Protein AF-A0A392MQX6-F1 (afdb_monomer)

Nearest PDB structures (foldseek):
  2io1-assembly3_E  TM=9.447E-01  e=2.895E-04  Homo sapiens
  1tgz-assembly1_A  TM=9.292E-01  e=2.895E-04  Homo sapiens
  2xph-assembly1_A  TM=9.147E-01  e=9.459E-04  Homo sapiens
  2xre-assembly1_B  TM=8.688E-01  e=1.340E-03  Homo sapiens

Radius of gyration: 16.52 Å; Cα contacts (8 Å, |Δi|>4): 76; chains: 1; bounding box: 45×27×45 Å

InterPro domains:
  IPR003653 Ulp1 protease family, C-terminal catalytic domain [PF02902] (53-92)
  IPR003653 Ulp1 protease family, C-terminal catalytic domain [PS50600] (38-96)
  IPR038765 Papain-like cysteine peptidase superfamily [SSF54001] (6-92)

Mean predicted aligned error: 4.66 Å

Structure (mmCIF, N/CA/C/O backbone):
data_AF-A0A392MQX6-F1
#
_entry.id   AF-A0A392MQX6-F1
#
loop_
_atom_site.group_PDB
_atom_site.id
_atom_site.type_symbol
_atom_site.label_atom_id
_atom_site.label_alt_id
_atom_site.label_comp_id
_atom_site.label_asym_id
_atom_site.label_entity_id
_atom_site.label_seq_id
_atom_site.pdbx_PDB_ins_code
_atom_site.Cartn_x
_atom_site.Cartn_y
_atom_site.Cartn_z
_atom_site.occupancy
_atom_site.B_iso_or_equiv
_atom_site.auth_seq_id
_atom_site.auth_comp_id
_atom_site.auth_asym_id
_atom_site.auth_atom_id
_atom_site.pdbx_PDB_model_num
ATOM 1 N N . GLU A 1 1 ? -30.898 -6.580 -3.673 1.00 52.91 1 GLU A N 1
ATOM 2 C CA . GLU A 1 1 ? -29.527 -6.069 -3.874 1.00 52.91 1 GLU A CA 1
ATOM 3 C C . GLU A 1 1 ? -28.714 -7.184 -4.507 1.00 52.91 1 GLU A C 1
ATOM 5 O O . GLU A 1 1 ? -28.860 -8.321 -4.072 1.00 52.91 1 GLU A O 1
ATOM 10 N N . ILE A 1 2 ? -27.971 -6.906 -5.580 1.00 53.16 2 ILE A N 1
ATOM 11 C CA . ILE A 1 2 ? -27.092 -7.913 -6.191 1.00 53.16 2 ILE A CA 1
ATOM 12 C C . ILE A 1 2 ? -25.945 -8.143 -5.196 1.00 53.16 2 ILE A C 1
ATOM 14 O O . ILE A 1 2 ? -25.331 -7.154 -4.785 1.00 53.16 2 ILE A O 1
ATOM 18 N N . PRO A 1 3 ? -25.675 -9.383 -4.753 1.00 56.03 3 PRO A N 1
ATOM 19 C CA . PRO A 1 3 ? -24.568 -9.645 -3.846 1.00 56.03 3 PRO A CA 1
ATOM 20 C C . PRO A 1 3 ? -23.267 -9.218 -4.521 1.00 56.03 3 PRO A C 1
ATOM 22 O O . PRO A 1 3 ? -22.985 -9.634 -5.641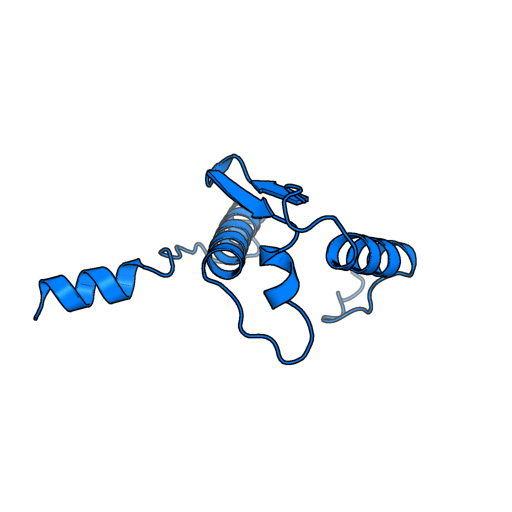 1.00 56.03 3 PRO A O 1
ATOM 25 N N . PHE A 1 4 ? -22.488 -8.372 -3.851 1.00 71.19 4 PHE A N 1
ATOM 26 C CA . PHE A 1 4 ? -21.131 -8.072 -4.284 1.00 71.19 4 PHE A CA 1
ATOM 27 C C . PHE A 1 4 ? -20.308 -9.357 -4.162 1.00 71.19 4 PHE A C 1
ATOM 29 O O . PHE A 1 4 ? -20.056 -9.823 -3.049 1.00 71.19 4 PHE A O 1
ATOM 36 N N . GLU A 1 5 ? -19.935 -9.952 -5.290 1.00 80.69 5 GLU A N 1
ATOM 37 C CA . GLU A 1 5 ? -19.025 -11.090 -5.301 1.00 80.69 5 GLU A CA 1
ATOM 38 C C . GLU A 1 5 ? -17.605 -10.570 -5.032 1.00 80.69 5 GLU A C 1
ATOM 40 O O . GLU A 1 5 ? -17.138 -9.665 -5.726 1.00 80.69 5 GLU A O 1
ATOM 45 N N . PRO A 1 6 ? -16.913 -11.045 -3.984 1.00 81.50 6 PRO A N 1
ATOM 46 C CA . PRO A 1 6 ? -15.536 -10.644 -3.749 1.00 81.50 6 PRO A CA 1
ATOM 47 C C . PRO A 1 6 ? -14.632 -11.205 -4.856 1.00 81.50 6 PRO A C 1
ATOM 49 O O . PRO A 1 6 ? -14.885 -12.283 -5.379 1.00 81.50 6 PRO A O 1
ATOM 52 N N . PHE A 1 7 ? -13.536 -10.500 -5.154 1.00 84.38 7 PHE A N 1
ATOM 53 C CA . PHE A 1 7 ? -12.526 -10.922 -6.139 1.00 84.38 7 PHE A CA 1
ATOM 54 C C . PHE A 1 7 ? -13.032 -10.999 -7.589 1.00 84.38 7 PHE A C 1
ATOM 56 O O . PHE A 1 7 ? -12.618 -11.877 -8.345 1.00 84.38 7 PHE A O 1
ATOM 63 N N . VAL A 1 8 ? -13.889 -10.053 -7.989 1.00 91.12 8 VAL A N 1
ATOM 64 C CA . VAL A 1 8 ? -14.229 -9.854 -9.405 1.00 91.12 8 VAL A CA 1
ATOM 65 C C . VAL A 1 8 ? -12.939 -9.610 -10.203 1.00 91.12 8 VAL A C 1
ATOM 67 O O . VAL A 1 8 ? -12.110 -8.807 -9.758 1.00 91.12 8 VAL A O 1
ATOM 70 N N . PRO A 1 9 ? -12.744 -10.293 -11.347 1.00 92.81 9 PRO A N 1
ATOM 71 C CA . PRO A 1 9 ? -11.643 -9.997 -12.252 1.00 92.81 9 PRO A CA 1
ATOM 72 C C . PRO A 1 9 ? -11.643 -8.525 -12.662 1.00 92.81 9 PRO A C 1
ATOM 74 O O . PRO A 1 9 ? -12.700 -7.898 -12.748 1.00 92.81 9 PRO A O 1
ATOM 77 N N . LEU A 1 10 ? -10.455 -7.992 -12.932 1.00 94.00 10 LEU A N 1
ATOM 78 C CA . LEU A 1 10 ? -10.341 -6.666 -13.522 1.00 94.00 10 LEU A CA 1
ATOM 79 C C . LEU A 1 10 ? -10.999 -6.664 -14.905 1.00 94.00 10 LEU A C 1
ATOM 81 O O . LEU A 1 10 ? -10.967 -7.657 -15.632 1.00 94.00 10 LEU A O 1
ATOM 85 N N . THR A 1 11 ? -11.605 -5.539 -15.257 1.00 96.31 11 THR A N 1
ATOM 86 C CA . THR A 1 11 ? -12.031 -5.274 -16.632 1.00 96.31 11 THR A CA 1
ATOM 87 C C . THR A 1 11 ? -10.814 -5.103 -17.539 1.00 96.31 11 THR A C 1
ATOM 89 O O . THR A 1 11 ? -9.728 -4.755 -17.071 1.00 96.31 11 THR A O 1
ATOM 92 N N . ASP A 1 12 ? -10.999 -5.275 -18.850 1.00 97.62 12 ASP A N 1
ATOM 93 C CA . ASP A 1 12 ? -9.918 -5.082 -19.823 1.00 97.62 12 ASP A CA 1
ATOM 94 C C . ASP A 1 12 ? -9.250 -3.706 -19.653 1.00 97.62 12 ASP A C 1
ATOM 96 O O . ASP A 1 12 ? -8.025 -3.600 -19.664 1.00 97.62 12 ASP A O 1
ATOM 100 N N . ASP A 1 13 ? -10.027 -2.641 -19.443 1.00 97.88 13 ASP A N 1
ATOM 101 C CA . ASP A 1 13 ? -9.497 -1.286 -19.255 1.00 97.88 13 ASP A CA 1
ATOM 102 C C . ASP A 1 13 ? -8.625 -1.168 -17.991 1.00 97.88 13 ASP A C 1
ATOM 104 O O . ASP A 1 13 ? -7.539 -0.576 -18.040 1.00 97.88 13 ASP A O 1
ATOM 108 N N . GLU A 1 14 ? -9.049 -1.784 -16.883 1.00 96.69 14 GLU A N 1
ATOM 109 C CA . GLU A 1 14 ? -8.286 -1.835 -15.629 1.00 96.69 14 GLU A CA 1
ATOM 110 C C . GLU A 1 14 ? -7.004 -2.673 -15.776 1.00 96.69 14 GLU A C 1
ATOM 112 O O . GLU A 1 14 ? -5.942 -2.273 -15.291 1.00 96.69 14 GLU A O 1
ATOM 117 N N . GLU A 1 15 ? -7.045 -3.799 -16.495 1.00 96.62 15 GLU A N 1
ATOM 118 C CA . GLU A 1 15 ? -5.841 -4.583 -16.799 1.00 96.62 15 GLU A CA 1
ATOM 119 C C . GLU A 1 15 ? -4.838 -3.777 -17.635 1.00 96.62 15 GLU A C 1
ATOM 121 O O . GLU A 1 15 ? -3.629 -3.781 -17.358 1.00 96.62 15 GLU A O 1
ATOM 126 N N . HIS A 1 16 ? -5.325 -3.021 -18.625 1.00 97.00 16 HIS A N 1
ATOM 127 C CA . HIS A 1 16 ? -4.481 -2.121 -19.405 1.00 97.00 16 HIS A CA 1
ATOM 128 C C . HIS A 1 16 ? -3.883 -1.008 -18.532 1.00 97.00 16 HIS A C 1
ATOM 130 O O . HIS A 1 16 ? -2.719 -0.646 -18.729 1.00 97.00 16 HIS A O 1
ATOM 136 N N . GLU A 1 17 ? -4.626 -0.462 -17.568 1.00 95.56 17 GLU A N 1
ATOM 137 C CA . GLU A 1 17 ? -4.107 0.512 -16.598 1.00 95.56 17 GLU A CA 1
ATOM 138 C C . GLU A 1 17 ? -2.978 -0.064 -15.747 1.00 95.56 17 GLU A C 1
ATOM 140 O O . GLU A 1 17 ? -1.902 0.541 -15.662 1.00 95.56 17 GLU A O 1
ATOM 145 N N . VAL A 1 18 ? -3.182 -1.258 -15.191 1.00 94.69 18 VAL A N 1
ATOM 146 C CA . VAL A 1 18 ? -2.178 -1.974 -14.394 1.00 94.69 18 VAL A CA 1
ATOM 147 C C . VAL A 1 18 ? -0.921 -2.254 -15.226 1.00 94.69 18 VAL A C 1
ATOM 149 O O . VAL A 1 18 ? 0.198 -1.951 -14.799 1.00 94.69 18 VAL A O 1
ATOM 152 N N . SER A 1 19 ? -1.090 -2.744 -16.457 1.00 95.06 19 SER A N 1
ATOM 153 C CA . SER A 1 19 ? 0.009 -3.010 -17.394 1.00 95.06 19 SER A CA 1
ATOM 154 C C . SER A 1 19 ? 0.807 -1.741 -17.739 1.00 95.06 19 SER A C 1
ATOM 156 O O . SER A 1 19 ? 2.049 -1.740 -17.711 1.00 95.06 19 SER A O 1
ATOM 158 N N . ARG A 1 20 ? 0.118 -0.613 -17.976 1.00 94.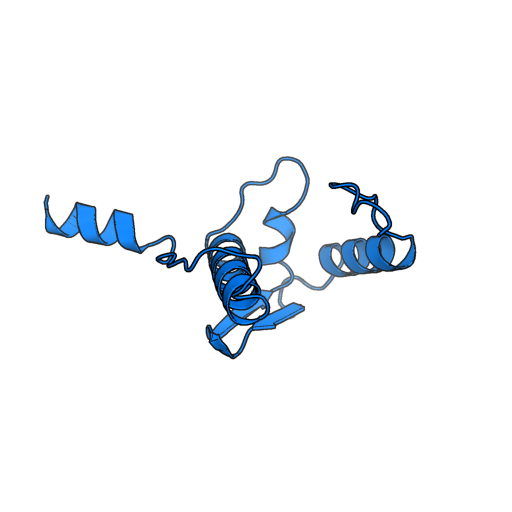44 20 ARG A N 1
ATOM 159 C CA . ARG A 1 20 ? 0.758 0.699 -18.190 1.00 94.44 20 ARG A CA 1
ATOM 160 C C . ARG A 1 20 ? 1.528 1.171 -16.957 1.00 94.44 20 ARG A C 1
ATOM 162 O O . ARG A 1 20 ? 2.623 1.723 -17.110 1.00 94.44 20 ARG A O 1
ATOM 169 N N . ALA A 1 21 ? 0.990 0.955 -15.757 1.00 94.25 21 ALA A N 1
ATOM 170 C CA . ALA A 1 21 ? 1.652 1.302 -14.501 1.00 94.25 21 ALA A CA 1
ATOM 171 C C . ALA A 1 21 ? 2.980 0.542 -14.339 1.00 94.25 21 ALA A C 1
ATOM 173 O O . ALA A 1 21 ? 4.018 1.160 -14.085 1.00 94.25 21 ALA A O 1
ATOM 174 N N . PHE A 1 22 ? 2.987 -0.775 -14.577 1.00 94.50 22 PHE A N 1
ATOM 175 C CA . PHE A 1 22 ? 4.203 -1.593 -14.474 1.00 94.50 22 PHE A CA 1
ATOM 176 C C . PHE A 1 22 ? 5.256 -1.281 -15.545 1.00 94.50 22 PHE A C 1
ATOM 178 O O . PHE A 1 22 ? 6.462 -1.402 -15.293 1.00 94.50 22 PHE A O 1
ATOM 185 N N . SER A 1 23 ? 4.814 -0.829 -16.719 1.00 93.38 23 SER A N 1
ATOM 186 C CA . SER A 1 23 ? 5.685 -0.491 -17.852 1.00 93.38 23 SER A CA 1
ATOM 187 C C . SER A 1 23 ? 6.216 0.949 -17.823 1.00 93.38 23 SER A C 1
ATOM 189 O O . SER A 1 23 ? 7.021 1.331 -18.672 1.00 93.38 23 SER A O 1
ATOM 191 N N . THR A 1 24 ? 5.785 1.768 -16.859 1.00 92.44 24 THR A N 1
ATOM 192 C CA . THR A 1 24 ? 6.141 3.189 -16.796 1.00 92.44 24 THR A CA 1
ATOM 193 C C . THR A 1 24 ? 7.618 3.428 -16.429 1.00 92.44 24 THR A C 1
ATOM 195 O O . THR A 1 24 ? 8.315 2.562 -15.886 1.00 92.44 24 THR A O 1
ATOM 198 N N . ASN A 1 25 ? 8.103 4.650 -16.685 1.00 93.44 25 ASN A N 1
ATOM 199 C CA . ASN A 1 25 ? 9.411 5.106 -16.210 1.00 93.44 25 ASN A CA 1
ATOM 200 C C . ASN A 1 25 ? 9.517 4.995 -14.676 1.00 93.44 25 ASN A C 1
ATOM 202 O O . ASN A 1 25 ? 8.701 5.542 -13.942 1.00 93.44 25 ASN A O 1
ATOM 206 N N . ARG A 1 26 ? 10.587 4.357 -14.195 1.00 92.31 26 ARG A N 1
ATOM 207 C CA . ARG A 1 26 ? 10.858 4.123 -12.767 1.00 92.31 26 ARG A CA 1
ATOM 208 C C . ARG A 1 26 ? 10.750 5.370 -11.880 1.00 92.31 26 ARG A C 1
ATOM 210 O O . ARG A 1 26 ? 10.263 5.257 -10.763 1.00 92.31 26 ARG A O 1
ATOM 217 N N . LYS A 1 27 ? 11.168 6.538 -12.377 1.00 94.38 27 LYS A N 1
ATOM 218 C CA . LYS A 1 27 ? 11.176 7.802 -11.616 1.00 94.38 27 LYS A CA 1
ATOM 219 C C . LYS A 1 27 ? 9.858 8.575 -11.680 1.00 94.38 27 LYS A C 1
ATOM 221 O O . LYS A 1 27 ? 9.719 9.590 -11.009 1.00 94.38 27 LYS A O 1
ATOM 226 N N . LYS A 1 28 ? 8.912 8.155 -12.524 1.00 96.31 28 LYS A N 1
ATOM 227 C CA . LYS A 1 28 ? 7.628 8.842 -12.661 1.00 96.31 28 LYS A CA 1
ATOM 228 C C . LYS A 1 28 ? 6.776 8.558 -11.425 1.00 96.31 28 LYS A C 1
ATOM 230 O O . LYS A 1 28 ? 6.577 7.391 -11.095 1.00 96.31 28 LYS A O 1
ATOM 235 N N . ILE A 1 29 ? 6.248 9.604 -10.794 1.00 96.31 29 ILE A N 1
ATOM 236 C CA . ILE A 1 29 ? 5.221 9.465 -9.758 1.00 96.31 29 ILE A CA 1
ATOM 237 C C . ILE A 1 29 ? 3.924 9.003 -10.427 1.00 96.31 29 ILE A C 1
ATOM 239 O O . ILE A 1 29 ? 3.453 9.619 -11.385 1.00 96.31 29 ILE A O 1
ATOM 243 N N . LEU A 1 30 ? 3.405 7.867 -9.970 1.00 95.69 30 LEU A N 1
ATOM 244 C CA . LEU A 1 30 ? 2.174 7.254 -10.467 1.00 95.69 30 LEU A CA 1
ATOM 245 C C . LEU A 1 30 ? 0.982 7.541 -9.562 1.00 95.69 30 LEU A C 1
ATOM 247 O O . LEU A 1 30 ? -0.136 7.648 -10.052 1.00 95.69 30 LEU A O 1
ATOM 251 N N . VAL A 1 31 ? 1.225 7.653 -8.257 1.00 95.56 31 VAL A N 1
ATOM 252 C CA . VAL A 1 31 ? 0.198 7.932 -7.254 1.00 95.56 31 VAL A CA 1
ATOM 253 C C . VAL A 1 31 ? 0.717 9.012 -6.321 1.00 95.56 31 VAL A C 1
ATOM 255 O O . VAL A 1 31 ? 1.832 8.893 -5.820 1.00 95.56 31 VAL A O 1
ATOM 258 N N . THR A 1 32 ? -0.115 10.014 -6.057 1.00 97.06 32 THR A N 1
ATOM 259 C CA . THR A 1 32 ? 0.083 11.002 -4.994 1.00 97.06 32 THR A CA 1
ATOM 260 C C . THR A 1 32 ? -1.154 10.969 -4.113 1.00 97.06 32 THR A C 1
ATOM 262 O O . THR A 1 32 ? -2.261 11.235 -4.577 1.00 97.06 32 THR A O 1
ATOM 265 N N . HIS A 1 33 ? -0.975 10.610 -2.847 1.00 97.12 33 HIS A N 1
ATOM 266 C CA . HIS A 1 33 ? -2.037 10.605 -1.854 1.00 97.12 33 HIS A CA 1
ATOM 267 C C . HIS A 1 33 ? -1.802 11.747 -0.867 1.00 97.12 33 HIS A C 1
ATOM 269 O O . HIS A 1 33 ? -1.024 11.628 0.082 1.00 97.12 33 HIS A O 1
ATOM 275 N N . GLU A 1 34 ? -2.456 12.879 -1.129 1.00 95.38 34 GLU A N 1
ATOM 276 C CA . GLU A 1 34 ? -2.203 14.151 -0.443 1.00 95.38 34 GLU A CA 1
ATOM 277 C C . GLU A 1 34 ? -2.461 14.075 1.065 1.00 95.38 34 GLU A C 1
ATOM 279 O O . GLU A 1 34 ? -1.672 14.594 1.852 1.00 95.38 34 GLU A O 1
ATOM 284 N N . SER A 1 35 ? -3.526 13.384 1.488 1.00 92.12 35 SER A N 1
ATOM 285 C CA . SER A 1 35 ? -3.940 13.342 2.898 1.00 92.12 35 SER A CA 1
ATOM 286 C C . SER A 1 35 ? -2.914 12.658 3.808 1.00 92.12 35 SER A C 1
ATOM 288 O O . SER A 1 35 ? -2.816 13.005 4.986 1.00 92.12 35 SER A O 1
ATOM 290 N N . SER A 1 36 ? -2.119 11.731 3.266 1.00 93.56 36 SER A N 1
ATOM 291 C CA . SER A 1 36 ? -1.026 11.063 3.981 1.00 93.56 36 SER A CA 1
ATOM 292 C C . SER A 1 36 ? 0.364 11.502 3.525 1.00 93.56 36 SER A C 1
ATOM 294 O O . SER A 1 36 ? 1.351 10.995 4.056 1.00 93.56 36 SER A O 1
ATOM 296 N N . ASN A 1 37 ? 0.453 12.394 2.532 1.00 95.62 37 ASN A N 1
ATOM 297 C CA . ASN A 1 37 ? 1.696 12.801 1.879 1.00 95.62 37 ASN A CA 1
ATOM 298 C C . ASN A 1 37 ? 2.547 11.602 1.399 1.00 95.62 37 ASN A C 1
ATOM 300 O O . ASN A 1 37 ? 3.765 11.584 1.579 1.00 95.62 37 ASN A O 1
ATOM 304 N N . ILE A 1 38 ? 1.896 10.567 0.847 1.00 96.19 38 ILE A N 1
ATOM 305 C CA . ILE A 1 38 ? 2.579 9.390 0.285 1.00 96.19 38 ILE A CA 1
ATOM 306 C C . ILE A 1 38 ? 2.575 9.495 -1.237 1.00 96.19 38 ILE A C 1
ATOM 308 O O . ILE A 1 38 ? 1.522 9.668 -1.851 1.00 96.19 38 ILE A O 1
ATOM 312 N N . GLU A 1 39 ? 3.746 9.325 -1.840 1.00 97.00 39 GLU A N 1
ATOM 313 C CA . GLU A 1 39 ? 3.917 9.228 -3.285 1.00 97.00 39 GLU A CA 1
ATOM 314 C C . GLU A 1 39 ? 4.439 7.839 -3.657 1.00 97.00 39 GLU A C 1
ATOM 316 O O . GLU A 1 39 ? 5.340 7.309 -3.009 1.00 97.00 39 GLU A O 1
ATOM 321 N N . ILE A 1 40 ? 3.891 7.243 -4.716 1.00 96.50 40 ILE A N 1
ATOM 322 C CA . ILE A 1 40 ? 4.377 5.971 -5.260 1.00 96.50 40 ILE A CA 1
ATOM 323 C C . ILE A 1 40 ? 4.918 6.218 -6.660 1.00 96.50 40 ILE A C 1
ATOM 325 O O . ILE A 1 40 ? 4.177 6.521 -7.598 1.00 96.50 40 ILE A O 1
ATOM 329 N N . ALA A 1 41 ? 6.229 6.042 -6.806 1.00 96.12 41 ALA A N 1
ATOM 330 C CA . ALA A 1 41 ? 6.904 6.059 -8.094 1.00 96.12 41 ALA A CA 1
ATOM 331 C C . ALA A 1 41 ? 6.779 4.716 -8.837 1.00 96.12 41 ALA A C 1
ATOM 333 O O . ALA A 1 41 ? 6.550 3.659 -8.240 1.00 96.12 41 ALA A O 1
ATOM 334 N N . GLY A 1 42 ? 7.015 4.739 -10.150 1.00 94.69 42 GLY A N 1
ATOM 335 C CA . GLY A 1 42 ? 7.001 3.552 -11.010 1.00 94.69 42 GLY A CA 1
ATOM 336 C C . GLY A 1 42 ? 7.982 2.447 -10.599 1.00 94.69 42 GLY A C 1
ATOM 337 O O . GLY A 1 42 ? 7.781 1.284 -10.938 1.00 94.69 42 GLY A O 1
ATOM 338 N N . GLU A 1 43 ? 9.049 2.756 -9.862 1.00 94.12 43 GLU A N 1
ATOM 339 C CA . GLU A 1 43 ? 9.913 1.727 -9.273 1.00 94.12 43 GLU A CA 1
ATOM 340 C C . GLU A 1 43 ? 9.286 1.039 -8.059 1.00 94.12 43 GLU A C 1
ATOM 342 O O . GLU A 1 43 ? 9.432 -0.173 -7.906 1.00 94.12 43 GLU A O 1
ATOM 347 N N . LYS A 1 44 ? 8.555 1.790 -7.230 1.00 94.44 44 LYS A N 1
ATOM 348 C CA . LYS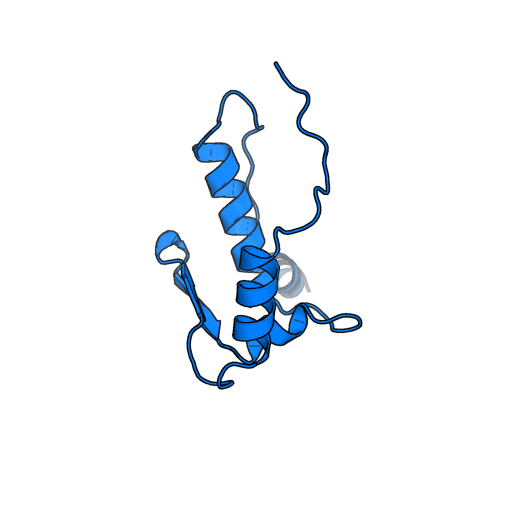 A 1 44 ? 7.941 1.293 -5.998 1.00 94.44 44 LYS A CA 1
ATOM 349 C C . LYS A 1 44 ? 6.735 0.417 -6.292 1.00 94.44 44 LYS A C 1
ATOM 351 O O . LYS A 1 44 ? 6.561 -0.593 -5.622 1.00 94.44 44 LYS A O 1
ATOM 356 N N . ILE A 1 45 ? 5.972 0.724 -7.344 1.00 94.75 45 ILE A N 1
ATOM 357 C CA . ILE A 1 45 ? 4.798 -0.075 -7.727 1.00 94.75 45 ILE A CA 1
ATOM 358 C C . ILE A 1 45 ? 5.161 -1.510 -8.137 1.00 94.75 45 ILE A C 1
ATOM 360 O O . ILE A 1 45 ? 4.357 -2.420 -7.977 1.00 94.75 45 ILE A O 1
ATOM 364 N N . ARG A 1 46 ? 6.393 -1.749 -8.609 1.00 92.31 46 ARG A N 1
ATOM 365 C CA . ARG A 1 46 ? 6.861 -3.079 -9.043 1.00 92.31 46 ARG A CA 1
ATOM 366 C C . ARG A 1 46 ? 6.900 -4.108 -7.918 1.00 92.31 46 ARG A C 1
ATOM 368 O O . ARG A 1 46 ? 6.946 -5.296 -8.213 1.00 92.31 46 ARG A O 1
ATOM 375 N N . CYS A 1 47 ? 6.848 -3.679 -6.655 1.00 95.19 47 CYS A N 1
ATOM 376 C CA . CYS A 1 47 ? 6.704 -4.594 -5.527 1.00 95.19 47 CYS A CA 1
ATOM 377 C C . CYS A 1 47 ? 5.379 -5.377 -5.555 1.00 95.19 47 CYS A C 1
ATOM 379 O O . CYS A 1 47 ? 5.258 -6.371 -4.853 1.00 95.19 47 CYS A O 1
ATOM 381 N N . LEU A 1 48 ? 4.400 -4.931 -6.354 1.00 95.50 48 LEU A N 1
ATOM 382 C CA . LEU A 1 48 ? 3.120 -5.606 -6.578 1.00 95.50 48 LEU A CA 1
ATOM 383 C C . LEU A 1 48 ? 3.183 -6.691 -7.668 1.00 95.50 48 LEU A C 1
ATOM 385 O O . LEU A 1 48 ? 2.183 -7.362 -7.908 1.00 95.50 48 LEU A O 1
ATOM 389 N N . LEU A 1 49 ? 4.321 -6.863 -8.353 1.00 94.56 49 LEU A N 1
ATOM 390 C CA . LEU A 1 49 ? 4.477 -7.938 -9.333 1.00 94.56 49 LEU A CA 1
ATOM 391 C C . LEU A 1 49 ? 4.474 -9.315 -8.645 1.00 94.56 49 LEU A C 1
ATOM 393 O O . LEU A 1 49 ? 4.926 -9.436 -7.502 1.00 94.56 49 LEU A O 1
ATOM 397 N N . PRO A 1 50 ? 4.036 -10.377 -9.344 1.00 94.31 50 PRO A N 1
ATOM 398 C CA . PRO A 1 50 ? 4.070 -11.730 -8.802 1.00 94.31 50 PRO A CA 1
ATOM 399 C C . PRO A 1 50 ? 5.466 -12.119 -8.294 1.00 94.31 50 PRO A C 1
ATOM 401 O O . PRO A 1 50 ? 6.465 -11.946 -8.991 1.00 94.31 50 PRO A O 1
ATOM 404 N N . GLY A 1 51 ? 5.531 -12.651 -7.071 1.00 94.94 51 GLY A N 1
ATOM 405 C CA . GLY A 1 51 ? 6.779 -13.095 -6.440 1.00 94.94 51 GLY A CA 1
ATOM 406 C C . GLY A 1 51 ? 7.665 -11.979 -5.869 1.00 94.94 51 GLY A C 1
ATOM 407 O O . GLY A 1 51 ? 8.746 -12.277 -5.361 1.00 94.94 51 GLY A O 1
ATOM 408 N N . ALA A 1 52 ? 7.238 -10.715 -5.927 1.00 95.94 52 ALA A N 1
ATOM 409 C 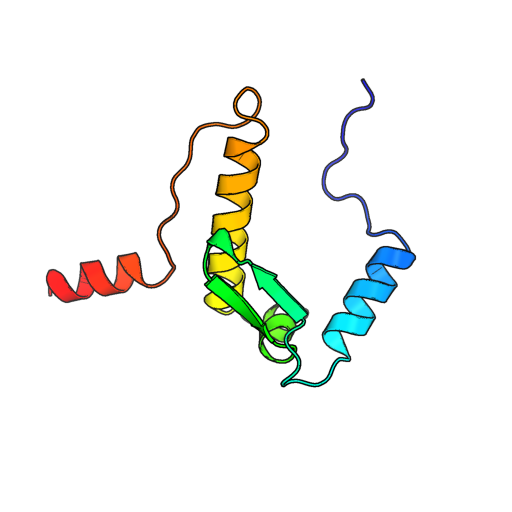CA . ALA A 1 52 ? 7.954 -9.606 -5.309 1.00 95.94 52 ALA A CA 1
ATOM 410 C C . ALA A 1 52 ? 7.555 -9.403 -3.837 1.00 95.94 52 ALA A C 1
ATOM 412 O O . ALA A 1 52 ? 6.471 -9.781 -3.392 1.00 95.94 52 ALA A O 1
ATOM 413 N N . TRP A 1 53 ? 8.454 -8.780 -3.075 1.00 96.81 53 TRP A N 1
ATOM 414 C CA . TRP A 1 53 ? 8.190 -8.357 -1.702 1.00 96.81 53 TRP A CA 1
ATOM 415 C C . TRP A 1 53 ? 7.614 -6.952 -1.694 1.00 96.81 53 TRP A C 1
ATOM 417 O O . TRP A 1 53 ? 8.205 -6.053 -2.293 1.00 96.81 53 TRP A O 1
ATOM 427 N N . LEU A 1 54 ? 6.509 -6.757 -0.975 1.00 97.31 54 LEU A N 1
ATOM 428 C CA . LEU A 1 54 ? 5.912 -5.440 -0.777 1.00 97.31 54 LEU A CA 1
ATOM 429 C C . LEU A 1 54 ? 6.866 -4.514 -0.020 1.00 97.31 54 LEU A C 1
ATOM 431 O O . LEU A 1 54 ? 7.525 -4.926 0.935 1.00 97.31 54 LEU A O 1
ATOM 435 N N . ASN A 1 55 ? 6.903 -3.252 -0.441 1.00 95.25 55 ASN A N 1
ATOM 436 C CA . ASN A 1 55 ? 7.590 -2.204 0.300 1.00 95.25 55 ASN A CA 1
ATOM 437 C C . ASN A 1 55 ? 6.652 -1.525 1.306 1.00 95.25 55 ASN A C 1
ATOM 439 O O . ASN A 1 55 ? 5.427 -1.655 1.267 1.00 95.25 55 ASN A O 1
ATOM 443 N N . ASP A 1 56 ? 7.268 -0.785 2.213 1.00 96.31 56 ASP A N 1
ATOM 444 C CA . ASP A 1 56 ? 6.615 -0.026 3.263 1.00 96.31 56 ASP A CA 1
ATOM 445 C C . ASP A 1 56 ? 5.701 1.083 2.729 1.00 96.31 56 ASP A C 1
ATOM 447 O O . ASP A 1 56 ? 4.618 1.266 3.273 1.00 96.31 56 ASP A O 1
ATOM 451 N N . GLU A 1 57 ? 6.076 1.793 1.664 1.00 95.88 57 GLU A N 1
ATOM 452 C CA . GLU A 1 57 ? 5.260 2.875 1.085 1.00 95.88 57 GLU A CA 1
ATOM 453 C C . GLU A 1 57 ? 3.907 2.365 0.566 1.00 95.88 57 GLU A C 1
ATOM 455 O O . GLU A 1 57 ? 2.868 2.955 0.861 1.00 95.88 57 GLU A O 1
ATOM 460 N N . VAL A 1 58 ? 3.901 1.232 -0.143 1.00 96.75 58 VAL A N 1
ATOM 461 C CA . VAL A 1 58 ? 2.684 0.594 -0.668 1.00 96.75 58 VAL A CA 1
ATOM 462 C C . VAL A 1 58 ? 1.808 0.066 0.466 1.00 96.75 58 VAL A C 1
ATOM 464 O O . VAL A 1 58 ? 0.593 0.269 0.443 1.00 96.75 58 VAL A O 1
ATOM 467 N N . ILE A 1 59 ? 2.407 -0.563 1.485 1.00 97.81 59 ILE A N 1
ATOM 468 C CA . ILE A 1 59 ? 1.669 -1.030 2.667 1.00 97.81 59 ILE A CA 1
ATOM 469 C C . ILE A 1 59 ? 1.042 0.162 3.400 1.00 97.81 59 ILE A C 1
ATOM 471 O O . ILE A 1 59 ? -0.155 0.150 3.678 1.00 97.81 59 ILE A O 1
ATOM 475 N N . ASN A 1 60 ? 1.827 1.205 3.678 1.00 97.88 60 ASN A N 1
ATOM 476 C CA . ASN A 1 60 ? 1.364 2.397 4.386 1.00 97.88 60 ASN A CA 1
ATOM 477 C C . ASN A 1 60 ? 0.242 3.111 3.622 1.00 97.88 60 ASN A C 1
ATOM 479 O O . ASN A 1 60 ? -0.758 3.478 4.238 1.00 97.88 60 ASN A O 1
ATOM 483 N N . LEU A 1 61 ? 0.354 3.246 2.294 1.00 97.81 61 LEU A N 1
ATOM 484 C CA . LEU A 1 61 ? -0.723 3.822 1.488 1.00 97.81 61 LEU A CA 1
ATOM 485 C C . LEU A 1 61 ? -2.006 2.995 1.602 1.00 97.81 61 LEU A C 1
ATOM 487 O O . LEU A 1 61 ? -3.081 3.550 1.823 1.00 97.81 61 LEU A O 1
ATOM 491 N N . TYR A 1 62 ? -1.906 1.669 1.486 1.00 97.56 62 TYR A N 1
ATOM 492 C CA . TYR A 1 62 ? -3.076 0.801 1.580 1.00 97.56 62 TYR A CA 1
ATOM 493 C C . TYR A 1 62 ? -3.779 0.923 2.941 1.00 97.56 62 TYR A C 1
ATOM 495 O O . TYR A 1 62 ? -5.007 0.993 3.000 1.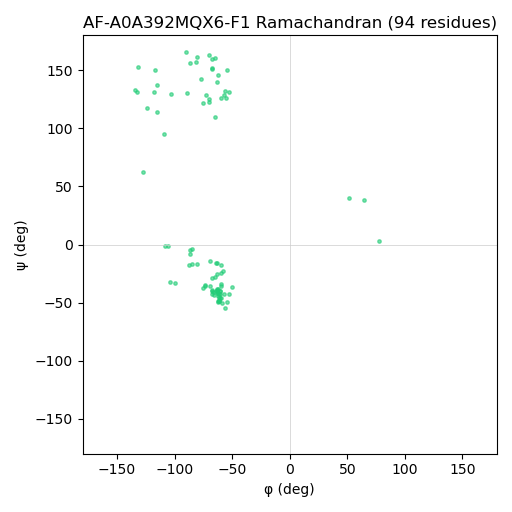00 97.56 62 TYR A O 1
ATOM 503 N N . LEU A 1 63 ? -3.017 1.021 4.034 1.00 97.81 63 LEU A N 1
ATOM 504 C CA . LEU A 1 63 ? -3.563 1.239 5.378 1.00 97.81 63 LEU A CA 1
ATOM 505 C C . LEU A 1 63 ? -4.308 2.578 5.504 1.00 97.81 63 LEU A C 1
ATOM 507 O O . LEU A 1 63 ? -5.365 2.633 6.140 1.00 97.81 63 LEU A O 1
ATOM 511 N N . G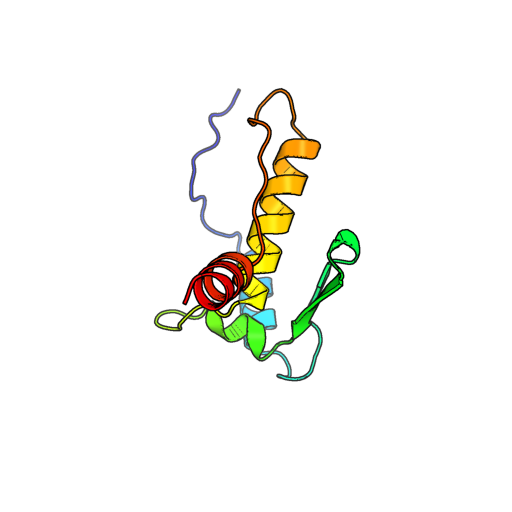LU A 1 64 ? -3.811 3.642 4.871 1.00 97.75 64 GLU A N 1
ATOM 512 C CA . GLU A 1 64 ? -4.524 4.923 4.819 1.00 97.75 64 GLU A CA 1
ATOM 513 C C . GLU A 1 64 ? -5.824 4.813 4.013 1.00 97.75 64 GLU A C 1
ATOM 515 O O . GLU A 1 64 ? -6.876 5.226 4.504 1.00 97.75 64 GLU A O 1
ATOM 520 N N . LEU A 1 65 ? -5.814 4.136 2.858 1.00 97.44 65 LEU A N 1
ATOM 521 C CA . LEU A 1 65 ? -7.030 3.894 2.069 1.00 97.44 65 LEU A CA 1
ATOM 522 C C . LEU A 1 65 ? -8.102 3.111 2.850 1.00 97.44 65 LEU A C 1
ATOM 524 O O . LEU A 1 65 ? -9.299 3.367 2.686 1.00 97.44 65 LEU A O 1
ATOM 528 N N . LEU A 1 66 ? -7.705 2.185 3.733 1.00 97.00 66 LEU A N 1
ATOM 529 C CA . LEU A 1 66 ? -8.639 1.471 4.611 1.00 97.00 66 LEU A 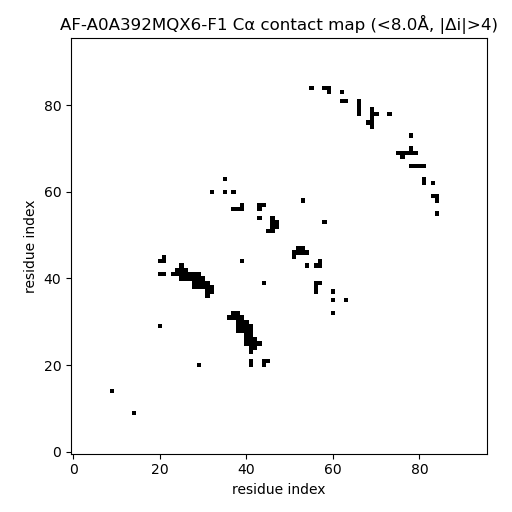CA 1
ATOM 530 C C . LEU A 1 66 ? -9.304 2.400 5.638 1.00 97.00 66 LEU A C 1
ATOM 532 O O . LEU A 1 66 ? -10.516 2.290 5.846 1.00 97.00 66 LEU A O 1
ATOM 536 N N . LYS A 1 67 ? -8.553 3.337 6.232 1.00 97.00 67 LYS A N 1
ATOM 537 C CA . LYS A 1 67 ? -9.108 4.368 7.136 1.00 97.00 67 LYS A CA 1
ATOM 538 C C . LYS A 1 67 ? -10.066 5.288 6.390 1.00 97.00 67 LYS A C 1
ATOM 540 O O . LYS A 1 67 ? -11.128 5.635 6.897 1.00 97.00 67 LYS A O 1
ATOM 545 N N . GLU A 1 68 ? -9.733 5.656 5.157 1.00 96.81 68 GLU A N 1
ATOM 546 C CA . GLU A 1 68 ? -10.619 6.485 4.342 1.00 96.81 68 GLU A CA 1
ATOM 547 C C . GLU A 1 68 ? -11.890 5.752 3.909 1.00 96.81 68 GLU A C 1
ATOM 549 O O . GLU A 1 68 ? -12.955 6.365 3.830 1.00 96.81 68 GLU A O 1
ATOM 554 N N . ARG A 1 69 ? -11.809 4.445 3.630 1.00 96.25 69 ARG A N 1
ATOM 555 C CA . ARG A 1 69 ? -12.984 3.603 3.363 1.00 96.25 69 ARG A CA 1
ATOM 556 C C . ARG A 1 69 ? -13.916 3.559 4.573 1.00 96.25 69 ARG A C 1
ATOM 558 O O . ARG A 1 69 ? -15.121 3.728 4.409 1.00 96.25 69 ARG A O 1
ATOM 565 N N . GLU A 1 70 ? -13.362 3.384 5.771 1.00 96.38 70 GLU A N 1
ATOM 566 C CA . GLU A 1 70 ? -14.126 3.443 7.022 1.00 96.38 70 GLU A CA 1
ATOM 567 C C . GLU A 1 70 ? -14.826 4.794 7.196 1.00 96.38 70 GLU A C 1
ATOM 569 O O . GLU A 1 70 ? -16.045 4.831 7.357 1.00 96.38 70 GLU A O 1
ATOM 574 N N . ARG A 1 71 ? -14.095 5.904 7.040 1.00 95.81 71 ARG A N 1
ATOM 575 C CA . ARG A 1 71 ? -14.648 7.263 7.135 1.00 95.81 71 ARG A CA 1
ATOM 576 C C . ARG A 1 71 ? -15.756 7.541 6.111 1.00 95.81 71 ARG A C 1
ATOM 578 O O . ARG A 1 71 ? -16.684 8.288 6.414 1.00 95.81 71 ARG A O 1
ATOM 585 N N . ARG A 1 72 ? -15.651 6.984 4.897 1.00 96.69 72 ARG A N 1
ATOM 586 C CA . ARG A 1 72 ? -16.652 7.149 3.825 1.00 96.69 72 ARG A CA 1
ATOM 587 C C . ARG A 1 72 ? -17.933 6.358 4.084 1.00 96.69 72 ARG A C 1
ATOM 589 O O . ARG A 1 72 ? -19.011 6.840 3.751 1.00 96.69 72 ARG A O 1
ATOM 596 N N . GLU A 1 73 ? -17.830 5.176 4.685 1.00 96.19 73 GLU A N 1
ATOM 597 C CA . GLU A 1 73 ? -18.968 4.285 4.942 1.00 96.19 73 GLU A CA 1
ATOM 598 C C . GLU A 1 73 ? -19.044 3.863 6.434 1.00 96.19 73 GLU A C 1
ATOM 600 O O . GLU A 1 73 ? -18.999 2.668 6.749 1.00 96.19 73 GLU A O 1
ATOM 605 N N . PRO A 1 74 ? -19.228 4.807 7.383 1.00 94.75 74 PRO A N 1
ATOM 606 C CA . PRO A 1 74 ? -19.097 4.548 8.827 1.00 94.75 74 PRO A CA 1
ATOM 607 C C . PRO A 1 74 ? -20.205 3.658 9.413 1.00 94.75 74 PRO A C 1
ATOM 609 O O . PRO A 1 74 ? -20.093 3.170 10.532 1.00 94.75 74 PRO A O 1
ATOM 612 N N . LYS A 1 75 ? -21.304 3.447 8.677 1.00 96.06 75 LYS A N 1
ATOM 613 C CA . LYS A 1 75 ? -22.372 2.503 9.055 1.00 96.06 75 LYS A CA 1
ATOM 614 C C . LYS A 1 75 ? -22.082 1.065 8.612 1.00 96.06 75 LYS A C 1
ATOM 616 O O . LYS A 1 75 ? -22.746 0.149 9.082 1.00 96.06 75 LYS A O 1
ATOM 621 N N . LYS A 1 76 ? -21.138 0.882 7.683 1.00 94.88 76 LYS A N 1
ATOM 622 C CA . LYS A 1 76 ? -20.789 -0.411 7.081 1.00 94.88 76 LYS A CA 1
ATOM 623 C C . LYS A 1 76 ? -19.489 -0.976 7.645 1.00 94.88 76 LYS A C 1
ATOM 625 O O . LYS A 1 76 ? -19.351 -2.191 7.736 1.00 94.88 76 LYS A O 1
ATOM 630 N N . PHE A 1 77 ? -18.548 -0.112 8.022 1.00 94.50 77 PHE A N 1
ATOM 631 C CA . PHE A 1 77 ? -17.243 -0.512 8.546 1.00 94.50 77 PHE A CA 1
ATOM 632 C C . PHE A 1 77 ? -17.042 -0.054 9.991 1.00 94.50 77 PHE A C 1
ATOM 634 O O . PHE A 1 77 ? -17.564 0.973 10.413 1.00 94.50 77 PHE A O 1
ATOM 641 N N . LEU A 1 78 ? -16.259 -0.827 10.746 1.00 95.88 78 LEU A N 1
ATOM 642 C CA . LEU A 1 78 ? -15.852 -0.474 12.103 1.00 95.88 78 LEU A CA 1
ATOM 643 C C . LEU A 1 78 ? -14.744 0.574 12.076 1.00 95.88 78 LEU A C 1
ATOM 645 O O . LEU A 1 78 ? -13.816 0.460 11.276 1.00 95.88 78 LEU A O 1
ATOM 649 N N . LYS A 1 79 ? -14.794 1.512 13.027 1.00 95.88 79 LYS A N 1
ATOM 650 C CA . LYS A 1 79 ? -13.732 2.496 13.240 1.00 95.88 79 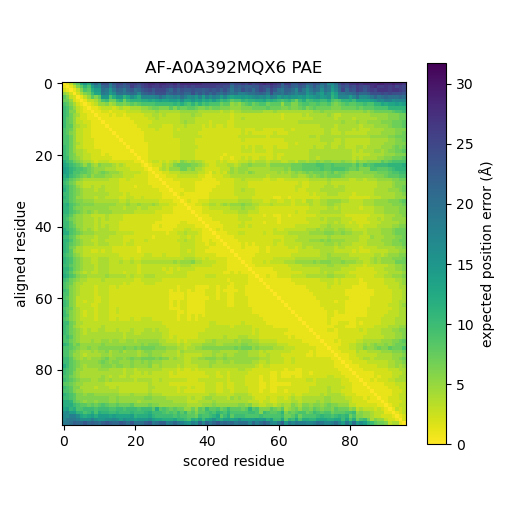LYS A CA 1
ATOM 651 C C . LYS A 1 79 ? -12.388 1.808 13.468 1.00 95.88 79 LYS A C 1
ATOM 653 O O . LYS A 1 79 ? -12.257 0.983 14.371 1.00 95.88 79 LYS A O 1
ATOM 658 N N . CYS A 1 80 ? -11.383 2.187 12.685 1.00 94.38 80 CYS A N 1
ATOM 659 C CA . CYS A 1 80 ? -10.051 1.592 12.734 1.00 94.38 80 CYS A CA 1
ATOM 660 C C . CYS A 1 80 ? -8.945 2.651 12.792 1.00 94.38 80 CYS A C 1
ATOM 662 O O . CYS A 1 80 ? -9.086 3.764 12.284 1.00 94.38 80 CYS A O 1
ATOM 664 N N . HIS A 1 81 ? -7.811 2.276 13.380 1.00 95.50 81 HIS A N 1
ATOM 665 C CA . HIS A 1 81 ? -6.570 3.032 13.300 1.00 95.50 81 HIS A CA 1
ATOM 666 C C . HIS A 1 81 ? -5.436 2.072 12.955 1.00 95.50 81 HIS A C 1
ATOM 668 O O . HIS A 1 81 ? -5.291 1.032 13.595 1.00 95.50 81 HIS A O 1
ATOM 674 N N . PHE A 1 82 ? -4.635 2.441 11.963 1.00 97.06 82 PHE A N 1
ATOM 675 C CA . PHE A 1 82 ? -3.426 1.722 11.594 1.00 97.06 82 PHE A CA 1
ATOM 676 C C . PHE A 1 82 ? -2.244 2.658 11.789 1.00 97.06 82 PHE A C 1
ATOM 678 O O . PHE A 1 82 ? -2.279 3.809 11.349 1.00 97.06 82 PHE A O 1
ATOM 685 N N . PHE A 1 83 ? -1.214 2.159 12.459 1.00 96.88 83 PHE A N 1
ATOM 686 C CA . PHE A 1 83 ? 0.072 2.834 12.521 1.00 96.88 83 PHE A CA 1
ATOM 687 C C . PHE A 1 83 ? 0.878 2.536 11.257 1.00 96.88 83 PHE A C 1
ATOM 689 O O . PHE A 1 83 ? 0.661 1.514 10.605 1.00 96.88 83 PHE A O 1
ATOM 696 N N . ASN A 1 84 ? 1.838 3.405 10.936 1.00 96.38 84 ASN A N 1
ATOM 697 C CA . ASN A 1 84 ? 2.779 3.123 9.858 1.00 96.38 84 ASN A CA 1
ATOM 698 C C . ASN A 1 84 ? 3.672 1.911 10.189 1.00 96.38 84 ASN A C 1
ATOM 700 O O . ASN A 1 84 ? 3.855 1.537 11.352 1.00 96.38 84 ASN A O 1
ATOM 704 N N . THR A 1 85 ? 4.277 1.325 9.159 1.00 96.56 85 THR A N 1
ATOM 705 C CA . THR A 1 85 ? 5.157 0.147 9.259 1.00 96.56 85 THR A CA 1
ATOM 706 C C . THR A 1 85 ? 6.387 0.343 10.154 1.00 96.56 85 THR A C 1
ATOM 708 O O . THR A 1 85 ? 6.983 -0.637 10.598 1.00 96.56 85 THR A O 1
ATOM 711 N N . PHE A 1 86 ? 6.768 1.584 10.464 1.00 95.50 86 PHE A N 1
ATOM 712 C CA . PHE A 1 86 ? 7.911 1.891 11.328 1.00 95.50 86 PHE A CA 1
ATOM 713 C C . PHE A 1 86 ? 7.558 1.933 12.815 1.00 95.50 86 PHE A C 1
ATOM 715 O O . PHE A 1 86 ? 8.463 1.864 13.649 1.00 95.50 86 PHE A O 1
ATOM 722 N N . PHE A 1 87 ? 6.272 2.057 13.159 1.00 96.69 87 PHE A N 1
ATOM 723 C CA . PHE A 1 87 ? 5.824 2.261 14.533 1.00 96.69 87 PHE A CA 1
ATOM 724 C C . PHE A 1 87 ? 6.317 1.157 15.463 1.00 96.69 87 PHE A C 1
ATOM 726 O O . PHE A 1 87 ? 6.995 1.449 16.443 1.00 96.69 87 PHE A O 1
ATOM 733 N N . TYR A 1 88 ? 6.039 -0.105 15.126 1.00 94.31 88 TYR A N 1
ATOM 734 C CA . TYR A 1 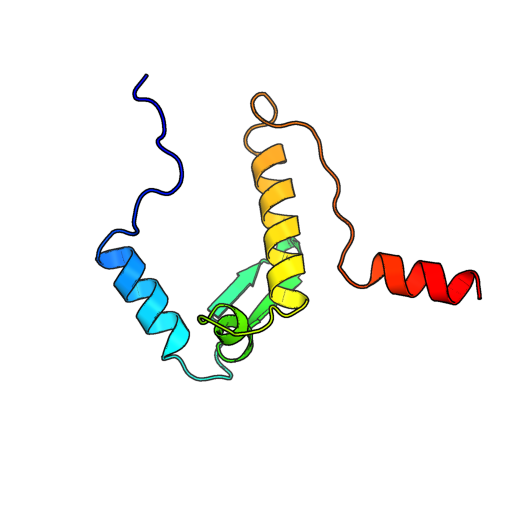88 ? 6.396 -1.233 15.984 1.00 94.31 88 TYR A CA 1
ATOM 735 C C . TYR A 1 88 ? 7.908 -1.329 16.201 1.00 94.31 88 TYR A C 1
ATOM 737 O O . TYR A 1 88 ? 8.364 -1.364 17.339 1.00 94.31 88 TYR A O 1
ATOM 745 N N . LYS A 1 89 ? 8.684 -1.253 15.114 1.00 93.81 89 LYS A N 1
ATOM 746 C CA . LYS A 1 89 ? 10.150 -1.273 15.171 1.00 93.81 89 LYS A CA 1
ATOM 747 C C . LYS A 1 89 ? 10.692 -0.153 16.063 1.00 93.81 89 LYS A C 1
ATOM 749 O O . LYS A 1 89 ? 11.598 -0.373 16.855 1.00 93.81 89 LYS A O 1
ATOM 754 N N . LYS A 1 90 ? 10.135 1.057 15.958 1.00 93.81 90 LYS A N 1
ATOM 755 C CA . LYS A 1 90 ? 10.559 2.198 16.779 1.00 93.81 90 LYS A CA 1
ATOM 756 C C . LYS A 1 90 ? 10.206 2.015 18.254 1.00 93.81 90 LYS A C 1
ATOM 758 O O . LYS A 1 90 ? 11.001 2.392 19.105 1.00 93.81 90 LYS A O 1
ATOM 763 N N . VAL A 1 91 ? 9.031 1.464 18.544 1.00 93.56 91 VAL A N 1
ATOM 764 C CA . VAL A 1 91 ? 8.601 1.142 19.908 1.00 93.56 91 VAL A CA 1
ATOM 765 C C . VAL A 1 91 ? 9.542 0.108 20.518 1.00 93.56 91 VAL A C 1
ATOM 767 O O . VAL A 1 91 ? 10.057 0.344 21.600 1.00 93.56 91 VAL A O 1
ATOM 770 N N . GLU A 1 92 ? 9.836 -0.976 19.805 1.00 91.12 92 GLU A N 1
ATOM 771 C CA . GLU A 1 92 ? 10.765 -2.017 20.252 1.00 91.12 92 GLU A CA 1
ATOM 772 C C . GLU A 1 92 ? 12.143 -1.447 20.624 1.00 91.12 92 GLU A C 1
ATOM 774 O O . GLU A 1 92 ? 12.594 -1.662 21.744 1.00 91.12 92 GLU A O 1
ATOM 779 N N . TYR A 1 93 ? 12.752 -0.625 19.758 1.00 87.00 93 TYR A N 1
ATOM 780 C CA . TYR A 1 93 ? 14.040 0.026 20.052 1.00 87.00 93 TYR A CA 1
ATOM 781 C C . TYR A 1 93 ? 14.038 0.925 21.292 1.00 87.00 93 TYR A C 1
ATOM 783 O O . TYR A 1 93 ? 15.100 1.197 21.837 1.00 87.00 93 TYR A O 1
ATOM 791 N N . LEU A 1 94 ? 12.885 1.455 21.708 1.00 86.06 94 LEU A N 1
ATOM 792 C CA . LEU A 1 94 ? 12.797 2.285 22.914 1.00 86.06 94 LEU A CA 1
ATOM 793 C C . LEU A 1 94 ? 12.746 1.450 24.199 1.00 86.06 94 LEU A C 1
ATOM 795 O O . LEU A 1 94 ? 12.958 2.000 25.279 1.00 86.06 94 LEU A O 1
ATOM 799 N N . PHE A 1 95 ? 12.439 0.156 24.093 1.00 79.69 95 PHE A N 1
ATOM 800 C CA . PHE A 1 95 ? 12.328 -0.768 25.223 1.00 79.69 95 PHE A CA 1
ATOM 801 C C . PHE A 1 95 ? 13.507 -1.749 25.333 1.00 79.69 95 PHE A C 1
ATOM 803 O O . PHE A 1 95 ? 13.530 -2.549 26.269 1.00 79.69 95 PHE A O 1
ATOM 810 N N . THR A 1 96 ? 14.472 -1.679 24.412 1.00 70.38 96 THR A N 1
ATOM 811 C CA . THR A 1 96 ? 15.755 -2.405 24.440 1.00 70.38 96 THR A CA 1
ATOM 812 C C . THR A 1 96 ? 16.905 -1.460 24.739 1.00 70.38 96 THR A C 1
ATOM 814 O O . THR A 1 96 ? 17.746 -1.807 25.593 1.00 70.38 96 THR A O 1
#

Foldseek 3Di:
DPDDDPPDDDDPVVVVVLVCLQVDDQADFPDADPVVRQTDGSVQSCCPPPPHHHDQSVVQVVQVVVQVVCVVCVVVDPHDDDDGPCVVVVVVVVVD

Solvent-accessible surface area (backbone atoms only — not comparable to full-atom values): 6027 Å² total; per-residue (Å²): 131,84,80,83,69,82,85,70,77,75,50,74,70,55,49,52,49,52,53,50,48,66,69,41,61,48,84,42,75,75,43,78,42,74,96,77,71,46,71,40,29,25,54,62,57,49,25,75,42,91,93,46,67,75,51,63,68,62,52,40,51,51,50,49,53,53,45,51,50,24,72,74,37,61,92,80,38,72,93,71,86,76,78,55,83,59,49,63,62,55,54,52,65,74,78,109

Organism: NCBI:txid97028

Sequence (96 aa):
EIPFEPFVPLTDDEEHEVSRAFSTNRKKILVTHESSNIEIAGEKIRCLLPGAWLNDEVINLYLELLKERERREPKKFLKCHFFNTFFYKKVEYLFT

Secondary structure (DSSP, 8-state):
-----TTPPPPHHHHHHHHHHHHS-TTSEEEEEGGGTEEEETTTGGGGSTTPPPPHHHHHHHHHHHHHHHHH-TTTS-------TTHHHHHHHHH-

pLDDT: mean 92.92, std 8.49, range [52.91, 97.88]